Protein AF-A0A950K8Z0-F1 (afdb_monomer_lite)

Structure (mmCIF, N/CA/C/O backbone):
data_AF-A0A950K8Z0-F1
#
_entry.id   AF-A0A950K8Z0-F1
#
loop_
_atom_site.group_PDB
_atom_site.id
_atom_site.type_symbol
_atom_site.label_atom_id
_atom_site.label_alt_id
_atom_site.label_comp_id
_atom_site.label_asym_id
_atom_site.label_entity_id
_atom_site.label_seq_id
_atom_site.pdbx_PDB_ins_code
_atom_site.Cartn_x
_atom_site.Cartn_y
_atom_site.Cartn_z
_atom_site.occupancy
_atom_site.B_iso_or_equiv
_atom_site.auth_seq_id
_atom_site.auth_comp_id
_atom_site.auth_asym_id
_atom_site.auth_atom_id
_atom_site.pdbx_PDB_model_num
ATOM 1 N N . MET A 1 1 ? -30.479 10.572 -7.524 1.00 62.47 1 MET A N 1
ATOM 2 C CA . MET A 1 1 ? -30.148 9.747 -6.336 1.00 62.47 1 MET A CA 1
ATOM 3 C C . MET A 1 1 ? -28.858 8.941 -6.498 1.00 62.47 1 MET A C 1
ATOM 5 O O . MET A 1 1 ? -27.965 9.140 -5.693 1.00 62.47 1 MET A O 1
ATOM 9 N N . LYS A 1 2 ? -28.682 8.123 -7.551 1.00 78.75 2 LYS A N 1
ATOM 10 C CA . LYS A 1 2 ? -27.450 7.319 -7.756 1.00 78.75 2 LYS A CA 1
ATOM 11 C C . LYS A 1 2 ? -26.139 8.132 -7.728 1.00 78.75 2 LYS A C 1
ATOM 13 O O . LYS A 1 2 ? -25.188 7.730 -7.078 1.00 78.75 2 LYS A O 1
ATOM 18 N N . ARG A 1 3 ? -26.118 9.314 -8.362 1.00 86.75 3 ARG A N 1
ATOM 19 C CA . ARG A 1 3 ? -24.940 10.209 -8.380 1.00 86.75 3 ARG A CA 1
ATOM 20 C C . ARG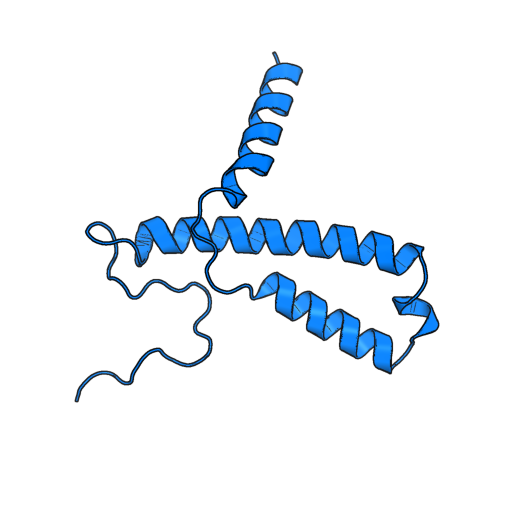 A 1 3 ? -24.559 10.725 -6.988 1.00 86.75 3 ARG A C 1
ATOM 22 O O . ARG A 1 3 ? -23.388 10.720 -6.645 1.00 86.75 3 ARG A O 1
ATOM 29 N N . LEU A 1 4 ? -25.552 11.098 -6.179 1.00 86.44 4 LEU A N 1
ATOM 30 C CA . LEU A 1 4 ? -25.337 11.557 -4.802 1.00 86.44 4 LEU A CA 1
ATOM 31 C C . LEU A 1 4 ? -24.800 10.429 -3.913 1.00 86.44 4 LEU A C 1
ATOM 33 O O . LEU A 1 4 ? -23.885 10.664 -3.135 1.00 86.44 4 LEU A O 1
ATOM 37 N N . ALA A 1 5 ? -25.305 9.203 -4.084 1.00 86.00 5 ALA A N 1
ATOM 38 C CA . ALA A 1 5 ? -24.785 8.032 -3.380 1.00 86.00 5 ALA A CA 1
ATOM 39 C C . ALA A 1 5 ? -23.326 7.726 -3.764 1.00 86.00 5 ALA A C 1
ATOM 41 O O . ALA A 1 5 ? -22.509 7.482 -2.883 1.00 86.00 5 ALA A O 1
ATOM 42 N N . CYS A 1 6 ? -22.972 7.809 -5.053 1.00 87.75 6 CYS A N 1
ATOM 43 C CA . CYS A 1 6 ? -21.584 7.657 -5.498 1.00 87.75 6 CYS A CA 1
ATOM 44 C C . CYS A 1 6 ? -20.664 8.738 -4.914 1.00 87.75 6 CYS A C 1
ATOM 46 O O . CYS A 1 6 ? -19.582 8.409 -4.444 1.00 87.75 6 CYS A O 1
ATOM 48 N N . CYS A 1 7 ? -21.087 10.006 -4.909 1.00 87.88 7 CYS A N 1
ATOM 49 C CA . CYS A 1 7 ? -20.297 11.091 -4.323 1.00 87.88 7 CYS A CA 1
ATOM 50 C C . CYS A 1 7 ? -20.111 10.918 -2.810 1.00 87.88 7 CYS A C 1
ATOM 52 O O . CYS A 1 7 ? -19.012 11.135 -2.310 1.00 87.88 7 CYS A O 1
ATOM 54 N N . ALA A 1 8 ? -21.152 10.490 -2.092 1.00 83.94 8 ALA A N 1
ATOM 55 C CA . ALA A 1 8 ? -21.067 10.215 -0.660 1.00 83.94 8 ALA A CA 1
ATOM 56 C C . ALA A 1 8 ? -20.124 9.039 -0.364 1.00 83.94 8 ALA A C 1
ATOM 58 O O . ALA A 1 8 ? -19.275 9.142 0.515 1.00 83.94 8 ALA A O 1
ATOM 59 N N . LEU A 1 9 ? -20.220 7.954 -1.138 1.00 83.31 9 LEU A N 1
ATOM 60 C CA . LEU A 1 9 ? -19.325 6.805 -1.006 1.00 83.31 9 LEU A CA 1
ATOM 61 C C . LEU A 1 9 ? -17.870 7.203 -1.281 1.00 83.31 9 LEU A C 1
ATOM 63 O O . LEU A 1 9 ? -16.984 6.849 -0.513 1.00 83.31 9 LEU A O 1
ATOM 67 N N . LEU A 1 10 ? -17.629 7.988 -2.335 1.00 84.88 10 LEU A N 1
ATOM 68 C CA . LEU A 1 10 ? -16.297 8.484 -2.675 1.00 84.88 10 LEU A CA 1
ATOM 69 C C . LEU A 1 10 ? -15.729 9.373 -1.559 1.00 84.88 10 LEU A C 1
ATOM 71 O O . LEU A 1 10 ? -14.569 9.224 -1.196 1.00 84.88 10 LEU A O 1
ATOM 75 N N . ALA A 1 11 ? -16.548 10.250 -0.973 1.00 81.25 11 ALA A N 1
ATOM 76 C CA . ALA A 1 11 ? -16.139 11.084 0.154 1.00 81.25 11 ALA A CA 1
ATOM 77 C C . ALA A 1 11 ? -15.774 10.244 1.390 1.00 81.25 11 ALA A C 1
ATOM 79 O O . ALA A 1 11 ? -14.741 10.489 2.002 1.00 81.25 11 ALA A O 1
ATOM 80 N N . VAL A 1 12 ? -16.562 9.216 1.726 1.00 74.50 12 VAL A N 1
ATOM 81 C CA . VAL A 1 12 ? -16.246 8.298 2.835 1.00 74.50 12 VAL A CA 1
ATOM 82 C C . VAL A 1 12 ? -14.941 7.545 2.568 1.00 74.50 12 VAL A C 1
ATOM 84 O O . VAL A 1 12 ? -14.097 7.468 3.455 1.00 74.50 12 VAL A O 1
ATOM 87 N N . LEU A 1 13 ? -14.736 7.048 1.346 1.00 71.31 13 LEU A N 1
ATOM 88 C CA . LEU A 1 13 ? -13.510 6.341 0.963 1.00 71.31 13 LEU A CA 1
ATOM 89 C C . LEU A 1 13 ? -12.264 7.241 1.010 1.00 71.31 13 LEU A C 1
ATOM 91 O O . LEU A 1 13 ? -11.190 6.761 1.356 1.00 71.31 13 LEU A O 1
ATOM 95 N N . LEU A 1 14 ? -12.401 8.531 0.687 1.00 72.38 14 LEU A N 1
ATOM 96 C CA . LEU A 1 14 ? -11.298 9.499 0.719 1.00 72.38 14 LEU A CA 1
ATOM 97 C C . LEU A 1 14 ? -10.999 10.029 2.128 1.00 72.38 14 LEU A C 1
ATOM 99 O O . LEU A 1 14 ? -9.858 10.381 2.413 1.00 72.38 14 LEU A O 1
ATOM 103 N N . VAL A 1 15 ? -12.004 10.100 3.007 1.00 69.69 15 VAL A N 1
ATOM 104 C CA . VAL A 1 15 ? -11.864 10.663 4.362 1.00 69.69 15 VAL A CA 1
ATOM 105 C C . VAL A 1 15 ? -11.549 9.594 5.409 1.00 69.69 15 VAL A C 1
ATOM 107 O O . VAL A 1 15 ? -10.835 9.890 6.363 1.00 69.69 15 VAL A O 1
ATOM 110 N N . ALA A 1 16 ? -12.006 8.348 5.236 1.00 62.50 16 ALA A N 1
ATOM 111 C CA . ALA A 1 16 ? -11.729 7.252 6.171 1.00 62.50 16 ALA A CA 1
ATOM 112 C C . ALA A 1 16 ? -10.228 7.058 6.480 1.00 62.50 16 ALA A C 1
ATOM 114 O O . ALA A 1 16 ? -9.897 6.876 7.650 1.00 62.50 16 ALA A O 1
ATOM 115 N N . PRO A 1 17 ? -9.300 7.182 5.510 1.00 58.81 17 PRO A N 1
ATOM 116 C CA . PRO A 1 17 ? -7.873 7.063 5.793 1.00 58.81 17 PRO A CA 1
ATOM 117 C C . PRO A 1 17 ? -7.282 8.238 6.591 1.00 58.81 17 PRO A C 1
ATOM 119 O O . PRO A 1 17 ? -6.244 8.087 7.224 1.00 58.81 17 PRO A O 1
ATOM 122 N N . LEU A 1 18 ? -7.937 9.407 6.598 1.00 60.59 18 LEU A N 1
ATOM 123 C CA . LEU A 1 18 ? -7.493 10.577 7.370 1.00 60.59 18 LEU A CA 1
ATOM 124 C C . LEU A 1 18 ? -7.765 10.420 8.874 1.00 60.59 18 LEU A C 1
ATOM 126 O O . LEU A 1 18 ? -7.212 11.161 9.686 1.00 60.59 18 LEU A O 1
ATOM 130 N N . GLY A 1 19 ? -8.601 9.453 9.260 1.00 55.50 19 GLY A N 1
ATOM 131 C CA . GLY A 1 19 ? -8.935 9.143 10.644 1.00 55.50 19 GLY A CA 1
ATOM 132 C C . GLY A 1 19 ? -7.851 8.342 11.361 1.00 55.50 19 GLY A C 1
ATOM 133 O O . GLY A 1 19 ? -8.144 7.242 11.799 1.00 55.50 19 GLY A O 1
ATOM 134 N N . GLY A 1 20 ? -6.621 8.865 11.446 1.00 55.00 20 GLY A N 1
ATOM 135 C CA . GLY A 1 20 ? -5.607 8.630 12.497 1.00 55.00 20 GLY A CA 1
ATOM 136 C C . GLY A 1 20 ? -5.142 7.209 12.874 1.00 55.00 20 GLY A C 1
ATOM 137 O O . GLY A 1 20 ? -4.167 7.086 13.607 1.00 55.00 20 GLY A O 1
ATOM 138 N N . CYS A 1 21 ? -5.775 6.142 12.396 1.00 63.06 21 CYS A N 1
ATOM 139 C CA . CYS A 1 21 ? -5.598 4.772 12.879 1.00 63.06 21 CYS A CA 1
ATOM 140 C C . CYS A 1 21 ? -4.846 3.917 11.850 1.00 63.06 21 CYS A C 1
ATOM 142 O O . CYS A 1 21 ? -5.272 2.819 11.497 1.00 63.06 21 CYS A O 1
ATOM 144 N N . HIS A 1 22 ? -3.748 4.437 11.299 1.00 69.06 22 HIS A N 1
ATOM 145 C CA . HIS A 1 22 ? -2.885 3.677 10.395 1.00 69.06 22 HIS A CA 1
ATOM 146 C C . HIS A 1 22 ? -1.863 2.874 11.192 1.00 69.06 22 HIS A C 1
ATOM 148 O O . HIS A 1 22 ? -0.797 3.364 11.556 1.00 69.06 22 HIS A O 1
ATOM 154 N N . GLY A 1 23 ? -2.224 1.623 11.464 1.00 72.00 23 GLY A N 1
ATOM 155 C CA . GLY A 1 23 ? -1.298 0.597 11.919 1.00 72.00 23 GLY A CA 1
ATOM 156 C C . GLY A 1 23 ? -0.313 0.166 10.819 1.00 72.00 23 GLY A C 1
ATOM 157 O O . GLY A 1 23 ? -0.129 0.859 9.812 1.00 72.00 23 GLY A O 1
ATOM 158 N N . PRO A 1 24 ? 0.361 -0.983 10.988 1.00 78.44 24 PRO A N 1
ATOM 159 C CA . PRO A 1 24 ? 1.344 -1.452 10.020 1.00 78.44 24 PRO A CA 1
ATOM 160 C C . PRO A 1 24 ? 0.731 -1.660 8.623 1.00 78.44 24 PRO A C 1
ATOM 162 O O . PRO A 1 24 ? -0.446 -1.980 8.486 1.00 78.44 24 PRO A O 1
ATOM 165 N N . GLN A 1 25 ? 1.532 -1.511 7.569 1.00 82.81 25 GLN A N 1
ATOM 166 C CA . GLN A 1 25 ? 1.085 -1.717 6.186 1.00 82.81 25 GLN A CA 1
ATOM 167 C C . GLN A 1 25 ? 1.736 -2.968 5.613 1.00 82.81 25 GLN A C 1
ATOM 169 O O . GLN A 1 25 ? 2.937 -2.966 5.359 1.00 82.81 25 GLN A O 1
ATOM 174 N N . ARG A 1 26 ? 0.989 -4.062 5.453 1.00 86.38 26 ARG A N 1
ATOM 175 C CA . ARG A 1 26 ? 1.548 -5.317 4.924 1.00 86.38 26 ARG A CA 1
ATOM 176 C C . ARG A 1 26 ? 1.378 -5.415 3.421 1.00 86.38 26 ARG A C 1
ATOM 178 O O . ARG A 1 26 ? 2.303 -5.861 2.752 1.00 86.38 26 ARG A O 1
ATOM 185 N N . LEU A 1 27 ? 0.215 -5.029 2.902 1.00 88.50 27 LEU A N 1
ATOM 186 C CA . LEU A 1 27 ? -0.092 -5.155 1.480 1.00 88.50 27 LEU A CA 1
ATOM 187 C C . LEU A 1 27 ? 0.756 -4.180 0.669 1.00 88.50 27 LEU A C 1
ATOM 189 O O . LEU A 1 27 ? 1.406 -4.594 -0.287 1.00 88.50 27 LEU A O 1
ATOM 193 N N . SER A 1 28 ? 0.827 -2.919 1.101 1.00 88.62 28 SER A N 1
ATOM 194 C CA . SER A 1 28 ? 1.651 -1.912 0.425 1.00 88.62 28 SER A CA 1
ATOM 195 C C . SER A 1 28 ? 3.139 -2.249 0.481 1.00 88.62 28 SER A C 1
ATOM 197 O O . SER A 1 28 ? 3.834 -2.101 -0.516 1.00 88.62 28 SER A O 1
ATOM 199 N N . ARG A 1 29 ? 3.633 -2.770 1.613 1.00 88.44 29 ARG A N 1
ATOM 200 C CA . ARG A 1 29 ? 5.037 -3.204 1.728 1.00 88.44 29 ARG A CA 1
ATOM 201 C C . ARG A 1 29 ? 5.336 -4.455 0.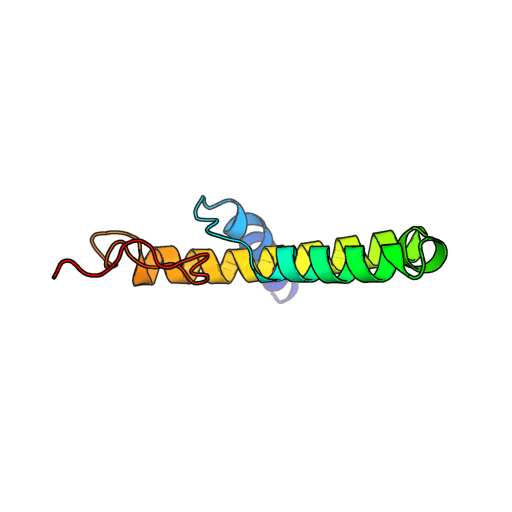903 1.00 88.44 29 ARG A C 1
ATOM 203 O O . ARG A 1 29 ? 6.424 -4.559 0.356 1.00 88.44 29 ARG A O 1
ATOM 210 N N . GLY A 1 30 ? 4.385 -5.382 0.788 1.00 91.69 30 GLY A N 1
ATOM 211 C CA . GLY A 1 30 ? 4.524 -6.546 -0.090 1.00 91.69 30 GLY A CA 1
ATOM 212 C C . GLY A 1 30 ? 4.550 -6.160 -1.571 1.00 91.69 30 GLY A C 1
ATOM 213 O O . GLY A 1 30 ? 5.320 -6.732 -2.337 1.00 91.69 30 GLY A O 1
ATOM 214 N N . LEU A 1 31 ? 3.751 -5.164 -1.969 1.00 93.56 31 LEU A N 1
ATOM 215 C CA . LEU A 1 31 ? 3.799 -4.601 -3.319 1.00 93.56 31 LEU A CA 1
ATOM 216 C C . LEU A 1 31 ? 5.149 -3.931 -3.600 1.00 93.56 31 LEU A C 1
ATOM 218 O O . LEU A 1 31 ? 5.715 -4.146 -4.669 1.00 93.56 31 LEU A O 1
ATOM 222 N N . ASP A 1 32 ? 5.661 -3.156 -2.644 1.00 92.75 32 ASP A N 1
ATOM 223 C CA . ASP A 1 32 ? 6.972 -2.508 -2.739 1.00 92.75 32 ASP A CA 1
ATOM 224 C C . ASP A 1 32 ? 8.101 -3.538 -2.902 1.00 92.75 32 ASP A C 1
ATOM 226 O O . ASP A 1 32 ? 8.913 -3.440 -3.818 1.00 92.75 32 ASP A O 1
ATOM 230 N N . GLU A 1 33 ? 8.093 -4.605 -2.096 1.00 94.44 33 GLU A N 1
ATOM 231 C CA . GLU A 1 33 ? 9.059 -5.703 -2.212 1.00 94.44 33 GLU A CA 1
ATOM 232 C C . GLU A 1 33 ? 8.966 -6.417 -3.571 1.00 94.44 33 GLU A C 1
ATOM 234 O O . GLU A 1 33 ? 9.987 -6.662 -4.218 1.00 94.44 33 GLU A O 1
ATOM 239 N N . TRP A 1 34 ? 7.751 -6.707 -4.047 1.00 93.88 34 TRP A N 1
ATOM 240 C CA . TRP A 1 34 ? 7.535 -7.303 -5.368 1.00 93.88 34 TRP A CA 1
ATOM 241 C C . TRP A 1 34 ? 8.056 -6.409 -6.499 1.00 93.88 34 TRP A C 1
ATOM 243 O O . TRP A 1 34 ? 8.749 -6.891 -7.398 1.00 93.88 34 TRP A O 1
ATOM 253 N N . ALA A 1 35 ? 7.755 -5.109 -6.446 1.00 93.50 35 ALA A N 1
ATOM 254 C CA . ALA A 1 35 ? 8.201 -4.143 -7.441 1.00 93.50 35 ALA A CA 1
ATOM 255 C C . ALA A 1 35 ? 9.726 -3.991 -7.427 1.00 93.50 35 ALA A C 1
ATOM 257 O O . ALA A 1 35 ? 10.341 -3.958 -8.491 1.00 93.50 35 ALA A O 1
ATOM 258 N N . ASN A 1 36 ? 10.342 -3.959 -6.244 1.00 93.44 36 ASN A N 1
ATOM 259 C CA . ASN A 1 36 ? 11.790 -3.882 -6.096 1.00 93.44 36 ASN A CA 1
ATOM 260 C C . ASN A 1 36 ? 12.490 -5.124 -6.669 1.00 93.44 36 ASN A C 1
ATOM 262 O O . ASN A 1 36 ? 13.445 -4.989 -7.430 1.00 93.44 36 ASN A O 1
ATOM 266 N N . ASN A 1 37 ? 11.983 -6.326 -6.374 1.00 95.12 37 ASN A N 1
ATOM 267 C CA . ASN A 1 37 ? 12.519 -7.567 -6.938 1.00 95.12 37 ASN A CA 1
ATOM 268 C C . ASN A 1 37 ? 12.414 -7.577 -8.472 1.00 95.12 37 ASN A C 1
ATOM 270 O O . ASN A 1 37 ? 13.399 -7.836 -9.157 1.00 95.12 37 ASN A O 1
ATOM 274 N N . GLY A 1 38 ? 11.255 -7.197 -9.020 1.00 92.50 38 GLY A N 1
ATOM 275 C CA . GLY A 1 38 ? 11.080 -7.085 -10.469 1.00 92.50 38 GLY A CA 1
ATOM 276 C C . GLY A 1 38 ? 11.966 -6.011 -11.112 1.00 92.50 38 GLY A C 1
ATOM 277 O O . GLY A 1 38 ? 12.471 -6.201 -12.219 1.00 92.50 38 GLY A O 1
ATOM 278 N N . TYR A 1 39 ? 12.205 -4.896 -10.417 1.00 93.06 39 TYR A N 1
ATOM 279 C CA . TYR A 1 39 ? 13.090 -3.834 -10.891 1.00 93.06 39 TYR A CA 1
ATOM 280 C C . TYR A 1 39 ? 14.551 -4.285 -10.959 1.00 93.06 39 TYR A C 1
ATOM 282 O O . TYR A 1 39 ? 15.238 -3.924 -11.912 1.00 93.06 39 TYR A O 1
ATOM 290 N N . ILE A 1 40 ? 15.019 -5.090 -9.999 1.00 95.62 40 ILE A N 1
ATOM 291 C CA . ILE A 1 40 ? 16.369 -5.677 -10.022 1.00 95.62 40 ILE A CA 1
ATOM 292 C C . ILE A 1 40 ? 16.555 -6.545 -11.275 1.00 95.62 40 ILE A C 1
ATOM 294 O O . ILE A 1 40 ? 17.574 -6.425 -11.955 1.00 95.62 40 ILE A O 1
ATOM 298 N N . ASP A 1 41 ? 15.554 -7.359 -11.614 1.00 96.44 41 ASP A N 1
ATOM 299 C CA . ASP A 1 41 ? 15.617 -8.265 -12.765 1.00 96.44 41 ASP A CA 1
ATOM 300 C C . ASP A 1 41 ? 15.413 -7.547 -14.106 1.00 96.44 41 ASP A C 1
ATOM 302 O O . ASP A 1 41 ? 15.926 -7.971 -15.145 1.00 96.44 41 ASP A O 1
ATOM 306 N N . SER A 1 42 ? 14.615 -6.477 -14.134 1.00 92.88 42 SER A N 1
ATOM 307 C CA . SER A 1 42 ? 14.242 -5.778 -15.369 1.00 92.88 42 SER A CA 1
ATOM 308 C C . SER A 1 42 ? 13.918 -4.293 -15.146 1.00 92.88 42 SER A C 1
ATOM 310 O O . SER A 1 42 ? 12.752 -3.884 -15.224 1.00 92.88 42 SER A O 1
ATOM 312 N N . PRO A 1 43 ? 14.943 -3.431 -14.992 1.00 93.75 43 PRO A N 1
ATOM 313 C CA . PRO A 1 43 ? 14.753 -2.009 -14.690 1.00 93.75 43 PRO A CA 1
ATOM 314 C C . PRO A 1 43 ? 13.917 -1.256 -15.732 1.00 93.75 43 PRO A C 1
ATOM 316 O O . PRO A 1 43 ? 13.149 -0.362 -15.398 1.00 93.75 43 PRO A O 1
ATOM 319 N N . TRP A 1 44 ? 14.025 -1.620 -17.011 1.00 92.75 44 TRP A N 1
ATOM 320 C CA . TRP A 1 44 ? 13.308 -0.954 -18.105 1.00 92.75 44 TRP A CA 1
ATOM 321 C C . TRP A 1 44 ? 11.802 -1.275 -18.128 1.00 92.75 44 TRP A C 1
ATOM 323 O O . TRP A 1 44 ? 10.995 -0.448 -18.560 1.00 92.75 44 TRP A O 1
ATOM 333 N N . ILE A 1 45 ? 11.405 -2.450 -17.627 1.00 91.38 45 ILE A N 1
ATOM 334 C CA . ILE A 1 45 ? 9.996 -2.856 -17.516 1.00 91.38 45 ILE A CA 1
ATOM 335 C C . ILE A 1 45 ? 9.344 -2.183 -16.310 1.00 91.38 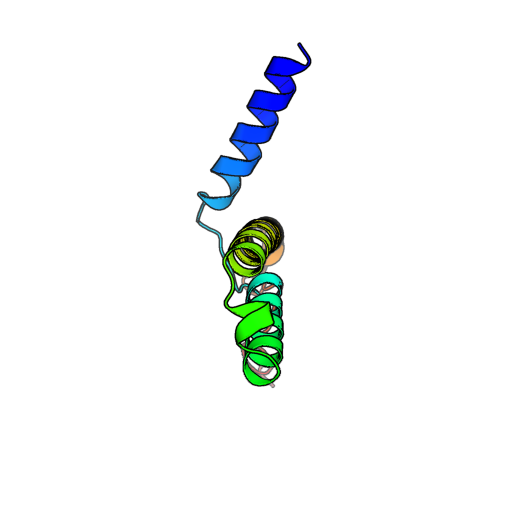45 ILE A C 1
ATOM 337 O O . ILE A 1 45 ? 8.204 -1.745 -16.412 1.00 91.38 45 ILE A O 1
ATOM 341 N N . TYR A 1 46 ? 10.057 -2.059 -15.193 1.00 91.94 46 TYR A N 1
ATOM 342 C CA . TYR A 1 46 ? 9.498 -1.511 -13.952 1.00 91.94 46 TYR A CA 1
ATOM 343 C C . TYR A 1 46 ? 9.716 0.002 -13.794 1.00 91.94 46 TYR A C 1
ATOM 345 O O . TYR A 1 46 ? 8.955 0.670 -13.100 1.00 91.94 46 TYR A O 1
ATOM 353 N N . GLY A 1 47 ? 10.721 0.564 -14.467 1.00 88.38 47 GLY A N 1
ATOM 354 C CA . GLY A 1 47 ? 11.067 1.986 -14.424 1.00 88.38 47 GLY A CA 1
ATOM 355 C C . GLY A 1 47 ? 10.413 2.849 -15.504 1.00 88.38 47 GLY A C 1
ATOM 356 O O . GLY A 1 47 ? 10.604 4.063 -15.498 1.00 88.38 47 GLY A O 1
ATOM 357 N N . ASN A 1 48 ? 9.663 2.268 -16.448 1.00 94.56 48 ASN A N 1
ATOM 358 C CA . ASN A 1 48 ? 8.977 3.068 -17.466 1.00 94.56 48 ASN A CA 1
ATOM 359 C C . ASN A 1 48 ? 7.710 3.743 -16.917 1.00 94.56 48 ASN A C 1
ATOM 361 O O . ASN A 1 48 ? 7.127 3.321 -15.918 1.00 94.56 48 ASN A O 1
ATOM 365 N N . LEU A 1 49 ? 7.257 4.780 -17.625 1.00 90.19 49 LEU A N 1
ATOM 366 C CA . LEU A 1 49 ? 6.112 5.599 -17.227 1.00 90.19 49 LEU A CA 1
ATOM 367 C C . LEU A 1 49 ? 4.829 4.783 -17.013 1.00 90.19 49 LEU A C 1
ATOM 369 O O . LEU A 1 49 ? 4.095 5.041 -16.062 1.00 90.19 49 LEU A O 1
ATOM 373 N N . LEU A 1 50 ? 4.553 3.799 -17.874 1.00 91.88 50 LEU A N 1
ATOM 374 C CA . LEU A 1 50 ? 3.346 2.983 -17.757 1.00 91.88 50 LEU A CA 1
ATOM 375 C C . LEU A 1 50 ? 3.387 2.118 -16.494 1.00 91.88 50 LEU A C 1
ATOM 377 O O . LEU A 1 50 ? 2.414 2.090 -15.744 1.00 91.88 50 LEU A O 1
ATOM 381 N N . ALA A 1 51 ? 4.517 1.462 -16.229 1.00 90.75 51 ALA A N 1
ATOM 382 C CA . ALA A 1 51 ? 4.711 0.697 -15.004 1.00 90.75 51 ALA A CA 1
ATOM 383 C C . ALA A 1 51 ? 4.599 1.585 -13.763 1.00 90.75 51 ALA A C 1
ATOM 385 O O . ALA A 1 51 ? 3.939 1.200 -12.805 1.00 90.75 51 ALA A O 1
ATOM 386 N N . HIS A 1 52 ? 5.141 2.803 -13.806 1.00 90.12 52 HIS A N 1
ATOM 387 C CA . HIS A 1 52 ? 5.027 3.752 -12.701 1.00 90.12 52 HIS A CA 1
ATOM 388 C C . HIS A 1 52 ? 3.570 4.150 -12.413 1.00 90.12 52 HIS A C 1
ATOM 390 O O . HIS A 1 52 ? 3.157 4.185 -11.256 1.00 90.12 52 HIS A O 1
ATOM 396 N N . LEU A 1 53 ? 2.763 4.395 -13.452 1.00 91.81 53 LEU A N 1
ATOM 397 C CA . LEU A 1 53 ? 1.334 4.693 -13.298 1.00 91.81 53 LEU A CA 1
ATOM 398 C C . LEU A 1 53 ? 0.549 3.495 -12.749 1.00 91.81 53 LEU A C 1
ATOM 400 O O . LEU A 1 53 ? -0.306 3.663 -11.879 1.00 91.81 53 LEU A O 1
ATOM 404 N N . LEU A 1 54 ? 0.853 2.286 -13.227 1.00 92.81 54 LEU A N 1
ATOM 405 C CA . LEU A 1 54 ? 0.243 1.054 -12.724 1.00 92.81 54 LEU A CA 1
ATOM 406 C C . LEU A 1 54 ? 0.615 0.800 -11.260 1.00 92.81 54 LEU A C 1
ATOM 408 O O . LEU A 1 54 ? -0.266 0.494 -10.459 1.00 92.81 54 LEU A O 1
ATOM 412 N N . LEU A 1 55 ? 1.887 0.982 -10.898 1.00 93.00 55 LEU A N 1
ATOM 413 C CA . LEU A 1 55 ? 2.369 0.866 -9.523 1.00 93.00 55 LEU A CA 1
ATOM 414 C C . LEU A 1 55 ? 1.739 1.925 -8.620 1.00 93.00 55 LEU A C 1
ATOM 416 O O . LEU A 1 55 ? 1.305 1.586 -7.530 1.00 93.00 55 LEU A O 1
ATOM 420 N N . ALA A 1 56 ? 1.595 3.172 -9.072 1.00 89.00 56 ALA A N 1
ATOM 421 C CA . ALA A 1 56 ? 0.893 4.203 -8.309 1.00 89.00 56 ALA A CA 1
ATOM 422 C C . ALA A 1 56 ? -0.572 3.815 -8.038 1.00 89.00 56 ALA A C 1
ATOM 424 O O . ALA A 1 56 ? -1.054 3.958 -6.912 1.00 89.00 56 ALA A O 1
ATOM 425 N N . GLY A 1 57 ? -1.268 3.270 -9.043 1.00 90.56 57 GLY A N 1
ATOM 426 C CA . GLY A 1 57 ? -2.625 2.745 -8.882 1.00 90.56 57 GLY A CA 1
ATOM 427 C C . GLY A 1 57 ? -2.688 1.570 -7.904 1.00 90.56 57 GLY A C 1
ATOM 428 O O . GLY A 1 57 ? -3.525 1.562 -7.002 1.00 90.56 57 GLY A O 1
ATOM 429 N N . ALA A 1 58 ? -1.778 0.606 -8.040 1.00 92.50 58 ALA A N 1
ATOM 430 C CA . ALA A 1 58 ? -1.683 -0.540 -7.142 1.00 92.50 58 ALA A CA 1
ATOM 431 C C . ALA A 1 58 ? -1.380 -0.104 -5.698 1.00 92.50 58 ALA A C 1
ATOM 433 O O . ALA A 1 58 ? -2.069 -0.549 -4.786 1.00 92.50 58 ALA A O 1
ATOM 434 N N . THR A 1 59 ? -0.442 0.827 -5.501 1.00 90.31 59 THR A N 1
ATOM 435 C CA . THR A 1 59 ? -0.095 1.396 -4.192 1.00 90.31 59 THR A CA 1
ATOM 436 C C . THR A 1 59 ? -1.281 2.104 -3.559 1.00 90.31 59 THR A C 1
ATOM 438 O O . THR A 1 59 ? -1.537 1.906 -2.376 1.00 90.31 59 THR A O 1
ATOM 441 N N . ALA A 1 60 ? -2.046 2.891 -4.321 1.00 87.25 60 ALA A N 1
ATOM 442 C CA . ALA A 1 60 ? -3.257 3.521 -3.802 1.00 87.25 60 ALA A CA 1
ATOM 443 C C . ALA A 1 60 ? -4.261 2.465 -3.308 1.00 87.25 60 ALA A C 1
ATOM 445 O O . ALA A 1 60 ? -4.774 2.575 -2.197 1.00 87.25 60 ALA A O 1
ATOM 446 N N . VAL A 1 61 ? -4.485 1.402 -4.088 1.00 88.56 61 VAL A N 1
ATOM 447 C CA . VAL A 1 61 ? -5.388 0.303 -3.711 1.00 88.56 61 VAL A CA 1
ATOM 448 C C . VAL A 1 61 ? -4.894 -0.438 -2.467 1.00 88.56 61 VAL A C 1
ATOM 450 O O . VAL A 1 61 ? -5.673 -0.627 -1.531 1.00 88.56 61 VAL A O 1
ATOM 453 N N . THR A 1 62 ? -3.624 -0.850 -2.420 1.00 90.19 62 THR A N 1
ATOM 454 C CA . THR A 1 62 ? -3.076 -1.595 -1.276 1.00 90.19 62 THR A CA 1
ATOM 455 C C . THR A 1 62 ? -3.030 -0.742 -0.019 1.00 90.19 62 THR A C 1
ATOM 457 O O . THR A 1 62 ? -3.353 -1.235 1.058 1.00 90.19 62 THR A O 1
ATOM 460 N N . TRP A 1 63 ? -2.704 0.545 -0.152 1.00 86.75 63 TRP A N 1
ATOM 461 C CA . TRP A 1 63 ? -2.683 1.489 0.958 1.00 86.75 63 TRP A CA 1
ATOM 462 C C . TRP A 1 63 ? -4.084 1.717 1.510 1.00 86.75 63 TRP A C 1
ATOM 464 O O . TRP A 1 63 ? -4.279 1.661 2.723 1.00 86.75 63 TRP A O 1
ATOM 474 N N . THR A 1 64 ? -5.083 1.897 0.642 1.00 84.44 64 THR A N 1
ATOM 475 C CA . THR A 1 64 ? -6.484 1.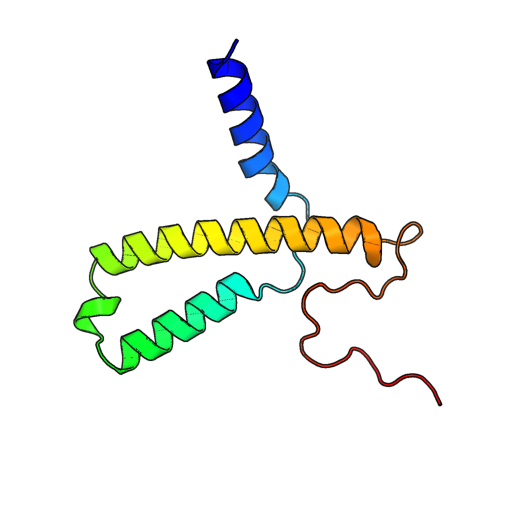995 1.063 1.00 84.44 64 THR A CA 1
ATOM 476 C C . THR A 1 64 ? -6.943 0.707 1.747 1.00 84.44 64 THR A C 1
ATOM 478 O O . THR A 1 64 ? -7.572 0.771 2.799 1.00 84.44 64 THR A O 1
ATOM 481 N N . ALA A 1 65 ? -6.596 -0.466 1.216 1.00 85.69 65 ALA A N 1
ATOM 482 C CA . ALA A 1 65 ? -6.940 -1.741 1.842 1.00 85.69 65 ALA A CA 1
ATOM 483 C C . ALA A 1 65 ? -6.297 -1.896 3.232 1.00 85.69 65 ALA A C 1
ATOM 485 O O . ALA A 1 65 ? -7.005 -2.167 4.202 1.00 85.69 65 ALA A O 1
ATOM 486 N N . ASP A 1 66 ? -4.988 -1.648 3.351 1.00 86.25 66 ASP A N 1
ATOM 487 C CA . ASP A 1 66 ? -4.281 -1.641 4.638 1.00 86.25 66 ASP A CA 1
ATOM 488 C C . ASP A 1 66 ? -4.922 -0.641 5.612 1.00 86.25 66 ASP A C 1
ATOM 490 O O . ASP A 1 66 ? -5.074 -0.938 6.793 1.00 86.25 66 ASP A O 1
ATOM 494 N N . SER A 1 67 ? -5.351 0.525 5.127 1.00 83.12 67 SER A N 1
ATOM 495 C CA . SER A 1 67 ? -6.029 1.547 5.931 1.00 83.12 67 SER A CA 1
ATOM 496 C C . SER A 1 67 ? -7.334 1.039 6.537 1.00 83.12 67 SER A C 1
ATOM 498 O O . SER A 1 67 ? -7.542 1.174 7.740 1.00 83.12 67 SER A O 1
ATOM 500 N N . PHE A 1 68 ? -8.200 0.421 5.730 1.00 82.19 68 PHE A N 1
ATOM 501 C CA . PHE A 1 68 ? -9.474 -0.121 6.209 1.00 82.19 68 PHE A CA 1
ATOM 502 C C . PHE A 1 68 ? -9.283 -1.287 7.179 1.00 82.19 68 PHE A C 1
ATOM 504 O O . PHE A 1 68 ? -9.976 -1.352 8.195 1.00 82.19 68 PHE A O 1
ATOM 511 N N . ILE A 1 69 ? -8.323 -2.173 6.898 1.00 83.88 69 ILE A N 1
ATOM 512 C CA . ILE A 1 69 ? -7.950 -3.261 7.807 1.00 83.88 69 ILE A CA 1
ATOM 513 C C . ILE A 1 69 ? -7.488 -2.668 9.143 1.00 83.88 69 ILE A C 1
ATOM 515 O O . ILE A 1 69 ? -8.014 -3.028 10.192 1.00 83.88 69 ILE A O 1
ATOM 519 N N . ASN A 1 70 ? -6.559 -1.713 9.119 1.00 80.94 70 ASN A N 1
ATOM 520 C CA . ASN A 1 70 ? -6.035 -1.101 10.336 1.00 80.94 70 ASN A CA 1
ATOM 521 C C . ASN A 1 70 ? -7.107 -0.369 11.148 1.00 80.94 70 ASN A C 1
ATOM 523 O O . ASN A 1 70 ? -7.121 -0.514 12.363 1.00 80.94 70 ASN A O 1
ATOM 527 N N . ILE A 1 71 ? -8.033 0.353 10.510 1.00 80.75 71 ILE A N 1
ATOM 528 C CA . ILE A 1 71 ? -9.150 1.006 11.210 1.00 80.75 71 ILE A CA 1
ATOM 529 C C . ILE A 1 71 ? -10.015 -0.033 11.931 1.00 80.75 71 ILE A C 1
ATOM 531 O O . ILE A 1 71 ? -10.346 0.162 13.098 1.00 80.75 71 ILE A O 1
ATOM 535 N N . TYR A 1 72 ? -10.360 -1.138 11.262 1.00 78.81 72 TYR A N 1
ATOM 536 C CA . TYR A 1 72 ? -11.145 -2.211 11.876 1.00 78.81 72 TYR A CA 1
ATOM 537 C C . TYR A 1 72 ? -10.426 -2.801 13.095 1.00 78.81 72 TYR A C 1
ATOM 539 O O . TYR A 1 72 ? -10.974 -2.792 14.192 1.00 78.81 72 TYR A O 1
ATOM 547 N N . PHE A 1 73 ? -9.183 -3.257 12.925 1.00 79.50 73 PHE A N 1
ATOM 548 C CA . PHE A 1 73 ? -8.427 -3.894 14.007 1.00 79.50 73 PHE A CA 1
ATOM 549 C C . PHE A 1 73 ? -8.087 -2.920 15.138 1.00 79.50 73 PHE A C 1
ATOM 551 O O . PHE A 1 73 ? -8.089 -3.314 16.300 1.00 79.50 73 PHE A O 1
ATOM 558 N N . PHE A 1 74 ? -7.865 -1.642 14.829 1.00 77.94 74 PHE A N 1
ATOM 559 C CA . PHE A 1 74 ? -7.677 -0.619 15.847 1.00 77.94 74 PHE A CA 1
ATOM 560 C C . PHE A 1 74 ? -8.929 -0.476 16.714 1.00 77.94 74 PHE A C 1
ATOM 562 O O . PHE A 1 74 ? -8.853 -0.650 17.922 1.00 77.94 74 PHE A O 1
ATOM 569 N N . TRP A 1 75 ? -10.095 -0.204 16.122 1.00 77.50 75 TRP A N 1
ATOM 570 C CA . TRP A 1 75 ? -11.305 0.060 16.908 1.00 77.50 75 TRP A CA 1
ATOM 571 C C . TRP A 1 75 ? -11.888 -1.179 17.587 1.00 77.50 75 TRP A C 1
ATOM 573 O O . TRP A 1 75 ? -12.520 -1.046 18.632 1.00 77.50 75 TRP A O 1
ATOM 583 N N . VAL A 1 76 ? -11.704 -2.361 16.998 1.00 79.19 76 VAL A N 1
ATOM 584 C CA . VAL A 1 76 ? -12.273 -3.610 17.518 1.00 79.19 76 VAL A CA 1
ATOM 585 C C . VAL A 1 76 ? -11.335 -4.286 18.517 1.00 79.19 76 VAL A C 1
ATOM 587 O O . VAL A 1 76 ? -11.792 -4.710 19.575 1.00 79.19 76 VAL A O 1
ATOM 590 N N . ASP A 1 77 ? -10.035 -4.361 18.222 1.00 75.44 77 ASP A N 1
ATOM 591 C CA . ASP A 1 77 ? -9.106 -5.209 18.978 1.00 75.44 77 ASP A CA 1
ATOM 592 C C . ASP A 1 77 ? -8.078 -4.425 19.812 1.00 75.44 77 ASP A C 1
ATOM 594 O O . ASP A 1 77 ? -7.558 -4.970 20.793 1.00 75.44 77 ASP A O 1
ATOM 598 N N . ASP A 1 78 ? -7.785 -3.165 19.466 1.00 73.50 78 ASP A N 1
ATOM 599 C CA . ASP A 1 78 ? -6.701 -2.375 20.076 1.00 73.50 78 ASP A CA 1
ATOM 600 C C . ASP A 1 78 ? -7.189 -1.242 20.998 1.00 73.50 78 ASP A C 1
ATOM 602 O O . ASP A 1 78 ? -6.673 -1.072 22.099 1.00 73.50 78 ASP A O 1
ATOM 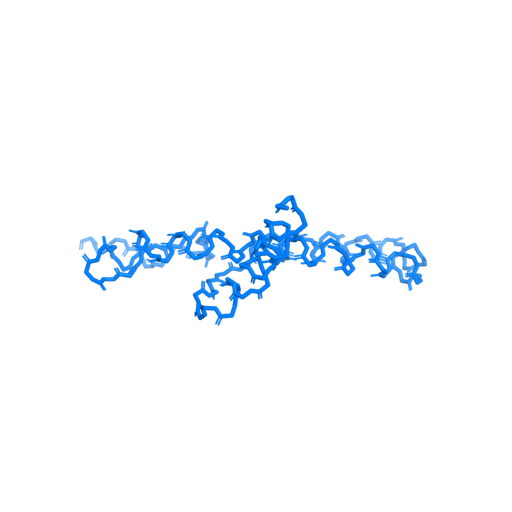606 N N . ALA A 1 79 ? -8.214 -0.488 20.598 1.00 77.38 79 ALA A N 1
ATOM 607 C CA . ALA A 1 79 ? -8.659 0.721 21.282 1.00 77.38 79 ALA A CA 1
ATOM 608 C C . ALA A 1 79 ? -9.391 0.415 22.600 1.00 77.38 79 ALA A C 1
ATOM 610 O O . ALA A 1 79 ? -10.575 0.074 22.612 1.00 77.38 79 ALA A O 1
ATOM 611 N N . GLU A 1 80 ? -8.715 0.584 23.736 1.00 74.38 80 GLU A N 1
ATOM 612 C CA . GLU A 1 80 ? -9.360 0.529 25.053 1.00 74.38 80 GLU A CA 1
ATOM 613 C C . GLU A 1 80 ? -10.411 1.653 25.218 1.00 74.38 80 GLU A C 1
ATOM 615 O O . GLU A 1 80 ? -10.198 2.773 24.742 1.00 74.38 80 GLU A O 1
ATOM 620 N N . PRO A 1 81 ? -11.553 1.401 25.896 1.00 71.31 81 PRO A N 1
ATOM 621 C CA . PRO A 1 81 ? -11.914 0.188 26.645 1.00 71.31 81 PRO A CA 1
ATOM 622 C C . PRO A 1 81 ? -12.594 -0.917 25.811 1.00 71.31 81 PRO A C 1
ATOM 624 O O . PRO A 1 81 ? -13.035 -1.912 26.381 1.00 71.31 81 PRO A O 1
ATOM 627 N N . PHE A 1 82 ? -12.748 -0.738 24.495 1.00 72.56 82 PHE A N 1
ATOM 628 C CA . PHE A 1 82 ? -13.480 -1.678 23.634 1.00 72.56 82 PHE A CA 1
ATOM 629 C C . PHE A 1 82 ? -12.618 -2.871 23.193 1.00 72.56 82 PHE A C 1
ATOM 631 O O . PHE A 1 82 ? -13.117 -3.992 23.124 1.00 72.56 82 PHE A O 1
ATOM 638 N N . GLY A 1 83 ? -11.336 -2.619 22.931 1.00 71.69 83 GLY A N 1
ATOM 639 C CA . GLY A 1 83 ? -10.320 -3.602 22.573 1.00 71.69 83 GLY A CA 1
ATOM 640 C C . GLY A 1 83 ? -9.429 -4.020 23.748 1.00 71.69 83 GLY A C 1
ATOM 641 O O . GLY A 1 83 ? -9.588 -3.580 24.884 1.00 71.69 83 GLY A O 1
ATOM 642 N N . SER A 1 84 ? -8.461 -4.887 23.453 1.00 75.56 84 SER A N 1
ATOM 643 C CA . SER A 1 84 ? -7.531 -5.489 24.422 1.00 75.56 84 SER A CA 1
ATOM 644 C C . SER A 1 84 ? -6.136 -4.844 24.460 1.00 75.56 84 SER A C 1
ATOM 646 O O . SER A 1 84 ? -5.245 -5.386 25.122 1.00 75.56 84 SER A O 1
ATOM 648 N N . GLY A 1 85 ? -5.911 -3.750 23.716 1.00 70.25 85 GLY A N 1
ATOM 649 C CA . GLY A 1 85 ? -4.602 -3.084 23.597 1.00 70.25 85 GLY A CA 1
ATOM 650 C C . GLY A 1 85 ? -3.517 -3.930 22.917 1.00 70.25 85 GLY A C 1
ATOM 651 O O . GLY A 1 85 ? -2.323 -3.708 23.126 1.00 70.25 85 GLY A O 1
ATOM 652 N N . LYS A 1 86 ? -3.920 -4.983 22.194 1.00 69.19 86 LYS A N 1
ATOM 653 C CA . LYS A 1 86 ? -3.034 -5.961 21.535 1.00 69.19 86 LYS A CA 1
ATOM 654 C C . LYS A 1 86 ? -3.428 -6.212 20.080 1.00 69.19 86 LYS A C 1
ATOM 656 O O . LYS A 1 86 ? -2.964 -7.178 19.470 1.00 69.19 86 LYS A O 1
ATOM 661 N N . GLY A 1 87 ? -4.310 -5.378 19.540 1.00 63.72 87 GLY A N 1
ATOM 662 C CA . GLY A 1 87 ? -4.862 -5.536 18.207 1.00 63.72 87 GLY A CA 1
ATOM 663 C C . GLY A 1 87 ? -3.870 -5.041 17.169 1.00 63.72 87 GLY A C 1
ATOM 664 O O . GLY A 1 87 ? -3.775 -3.849 16.910 1.00 63.72 87 GLY A O 1
ATOM 665 N N . THR A 1 88 ? -3.137 -5.949 16.526 1.00 61.84 88 THR A N 1
ATOM 666 C CA . THR A 1 88 ? -2.454 -5.616 15.273 1.00 61.84 88 THR A CA 1
ATOM 667 C C . THR A 1 88 ? -2.843 -6.612 14.186 1.00 61.84 88 THR A C 1
ATOM 669 O O . THR A 1 88 ? -2.707 -7.820 14.393 1.00 61.84 88 THR A O 1
ATOM 672 N N . PRO A 1 89 ? -3.285 -6.147 13.003 1.00 64.44 89 PRO A N 1
ATOM 673 C CA . PRO A 1 89 ? -3.539 -7.042 11.876 1.00 64.44 89 PRO A CA 1
ATOM 674 C C . PRO A 1 89 ? -2.249 -7.683 11.349 1.00 64.44 89 PRO A C 1
ATOM 676 O O . PRO A 1 89 ? -2.286 -8.703 10.659 1.00 64.44 89 PRO A O 1
ATOM 679 N N . TYR A 1 90 ? -1.091 -7.092 11.666 1.00 67.19 90 TYR A N 1
ATOM 680 C CA . TYR A 1 90 ? 0.201 -7.466 11.109 1.00 67.19 90 TYR A CA 1
ATOM 681 C C . TYR A 1 90 ? 1.280 -7.500 12.198 1.00 67.19 90 TYR A C 1
ATOM 683 O O . TYR A 1 90 ? 2.036 -6.538 12.362 1.00 67.19 90 TYR A O 1
ATOM 691 N N . PRO A 1 91 ? 1.404 -8.616 12.934 1.00 60.06 91 PRO A N 1
ATOM 692 C CA . PRO A 1 91 ? 2.459 -8.775 13.926 1.00 60.06 91 PRO A CA 1
ATOM 693 C C . PRO A 1 91 ? 3.826 -8.864 13.232 1.00 60.06 91 PRO A C 1
ATOM 695 O O . PRO A 1 91 ? 4.243 -9.924 12.764 1.00 60.06 91 PRO A O 1
ATOM 698 N N . PHE A 1 92 ? 4.556 -7.750 13.157 1.00 51.34 92 PHE A N 1
ATOM 699 C CA . PHE A 1 92 ? 5.938 -7.735 12.673 1.00 51.34 92 PHE A CA 1
ATOM 700 C C . PHE A 1 92 ? 6.876 -8.030 13.856 1.00 51.34 92 PHE A C 1
ATOM 702 O O . PHE A 1 92 ? 7.428 -7.130 14.480 1.00 51.34 92 PHE A O 1
ATOM 709 N N . ARG A 1 93 ? 7.010 -9.332 14.161 1.00 50.38 93 ARG A N 1
ATOM 710 C CA . ARG A 1 93 ? 7.517 -9.937 15.416 1.00 50.38 93 ARG A CA 1
ATOM 711 C C . ARG A 1 93 ? 6.554 -9.746 16.593 1.00 50.38 93 ARG A C 1
ATOM 713 O O . ARG A 1 93 ? 6.040 -8.659 16.825 1.00 50.38 93 ARG A O 1
ATOM 720 N N . ALA A 1 94 ? 6.293 -10.841 17.310 1.00 43.97 94 ALA A N 1
ATOM 721 C CA . ALA A 1 94 ? 5.374 -10.872 18.443 1.00 43.97 94 ALA A CA 1
ATOM 722 C C . ALA A 1 94 ? 5.732 -9.770 19.448 1.00 43.97 94 ALA A C 1
ATOM 724 O O . ALA A 1 94 ? 6.859 -9.729 19.951 1.00 43.97 94 ALA A O 1
ATOM 725 N N . VAL A 1 95 ? 4.780 -8.877 19.722 1.00 46.66 95 VAL A N 1
ATOM 726 C CA . VAL A 1 95 ? 4.922 -7.870 20.769 1.00 46.66 95 VAL A CA 1
ATOM 727 C C . VAL A 1 95 ? 4.882 -8.616 22.102 1.00 46.66 95 VAL A C 1
ATOM 729 O O . VAL A 1 95 ? 3.825 -8.957 22.618 1.00 46.66 95 VAL A O 1
ATOM 732 N N . THR A 1 96 ? 6.090 -8.902 22.5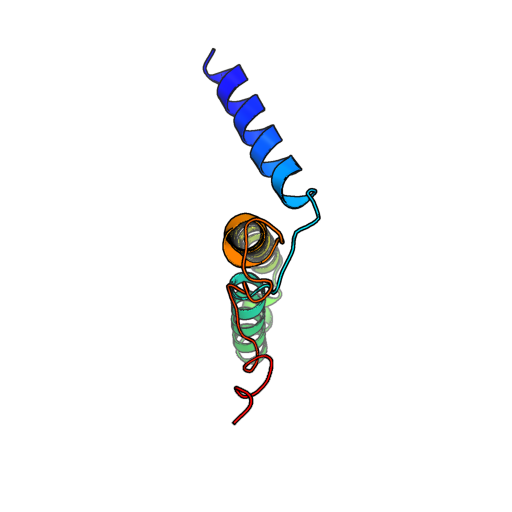90 1.00 45.50 96 THR A N 1
ATOM 733 C CA . THR A 1 96 ? 6.433 -9.428 23.916 1.00 45.50 96 THR A CA 1
ATOM 734 C C . THR A 1 96 ? 6.073 -10.908 24.162 1.00 45.50 96 THR A C 1
ATOM 736 O O . THR A 1 96 ? 4.924 -11.315 23.994 1.00 45.50 96 THR A O 1
ATOM 739 N N . PRO A 1 97 ? 7.031 -11.753 24.601 1.00 42.84 97 PRO A N 1
ATOM 740 C CA . PRO A 1 97 ? 6.704 -13.099 25.056 1.00 42.84 97 PRO A CA 1
ATOM 741 C C . PRO A 1 97 ? 5.751 -13.007 26.249 1.00 42.84 97 PRO A C 1
ATOM 743 O O . PRO A 1 97 ? 5.931 -12.160 27.128 1.00 42.84 97 PRO A O 1
ATOM 746 N N . ALA A 1 98 ? 4.739 -13.878 26.269 1.00 45.09 98 ALA A N 1
ATOM 747 C CA . ALA A 1 98 ? 3.862 -14.047 27.418 1.00 45.09 98 ALA A CA 1
ATOM 748 C C . ALA A 1 98 ? 4.717 -14.132 28.691 1.00 45.09 98 ALA A C 1
ATOM 750 O O . ALA A 1 98 ? 5.672 -14.913 28.738 1.00 45.09 98 ALA A O 1
ATOM 751 N N . LYS A 1 99 ? 4.406 -13.299 29.695 1.00 45.75 99 LYS A N 1
ATOM 752 C CA . LYS A 1 99 ? 5.013 -13.426 31.023 1.00 45.75 99 LYS A CA 1
ATOM 753 C C . LYS A 1 99 ? 4.789 -14.870 31.481 1.00 45.75 99 LYS A C 1
ATOM 755 O O . LYS A 1 99 ? 3.638 -15.284 31.607 1.00 45.75 99 LYS A O 1
ATOM 760 N N . ARG A 1 100 ? 5.883 -15.623 31.619 1.00 44.09 100 ARG A N 1
ATOM 761 C CA . ARG A 1 100 ? 5.893 -16.898 32.340 1.00 44.09 100 ARG A CA 1
ATOM 762 C C . ARG A 1 100 ? 5.662 -16.639 33.819 1.00 44.09 100 ARG A C 1
ATOM 764 O O . ARG A 1 100 ? 6.162 -15.595 34.297 1.00 44.09 100 ARG A O 1
#

Sequence (100 aa):
MKRLACCALLAVLLVAPLGGCHGPQRLSRGLDEWANNGYIDSPWIYGNLLAHLLLAGATAVTWTADSFINIYFFWVDDAEPFGSGKGTPYPFRAVTPAKR

Radius of gyration: 17.84 Å; chains: 1; bounding box: 46×28×50 Å

Foldseek 3Di:
DVVVVVVVVVVCLVCLLVPPQQDDQDQLVVLVVVLVVVCVVPVPVCVDPVNVVVSVVSNVVSSSVSSVQRVCQCQCAQDPPNHDVLRDPDCPDHPDDDDD

Secondary structure (DSSP, 8-state):
-HHHHHHHHHHHHHHGGGSS-----SHHHHHHHHHHHHHHH-HHHHSSHHHHHHHHHHHHHHHHHHHHHHHHHIIIIISTTTS-S---SS-SS-SS----

pLDDT: mean 78.59, std 14.58, range [42.84, 96.44]